Protein AF-A0A7S2PUY6-F1 (afdb_monomer_lite)

Secondary structure (DSSP, 8-state):
---S--S---------HHHHHHHHHHHHHHTT--S-EESSSGGG-EEEEEES---HHHHHHHTS--TTEEEEEEEEETTTTEEEEEEEESS--HHHHHT---TT--

Radius of gyration: 13.5 Å; chains: 1; bounding box: 31×29×36 Å

Structure (mmCIF, N/CA/C/O backbone):
data_AF-A0A7S2PUY6-F1
#
_entry.id   AF-A0A7S2PUY6-F1
#
loop_
_atom_site.group_PDB
_atom_site.id
_atom_site.type_symbol
_atom_site.label_atom_id
_atom_site.label_alt_id
_atom_site.label_comp_id
_atom_site.label_asym_id
_atom_site.label_entity_id
_atom_site.label_seq_id
_atom_site.pdbx_PDB_ins_code
_atom_site.Cartn_x
_atom_site.Cartn_y
_atom_site.Cartn_z
_atom_site.occupancy
_atom_site.B_iso_or_equiv
_atom_site.auth_seq_id
_atom_site.auth_comp_id
_atom_site.auth_asym_id
_atom_site.auth_atom_id
_atom_site.pdbx_PDB_model_num
ATOM 1 N N . GLY A 1 1 ? 15.223 5.782 -12.759 1.00 43.44 1 GLY A N 1
ATOM 2 C CA . GLY A 1 1 ? 13.763 5.613 -12.650 1.00 43.44 1 GLY A CA 1
ATOM 3 C C . GLY A 1 1 ? 13.251 5.083 -13.967 1.00 43.44 1 GLY A C 1
ATOM 4 O O . GLY A 1 1 ? 13.512 5.717 -14.975 1.00 43.44 1 GLY A O 1
ATOM 5 N N . HIS A 1 2 ? 12.608 3.916 -13.971 1.00 44.88 2 HIS A N 1
ATOM 6 C CA . HIS A 1 2 ? 12.114 3.244 -15.180 1.00 44.88 2 HIS A CA 1
ATOM 7 C C . HIS A 1 2 ? 10.583 3.363 -15.250 1.00 44.88 2 HIS A C 1
ATOM 9 O O . HIS A 1 2 ? 9.869 2.393 -15.025 1.00 44.88 2 HIS A O 1
ATOM 15 N N . ARG A 1 3 ? 10.061 4.571 -15.499 1.00 53.09 3 ARG A N 1
ATOM 16 C CA . ARG A 1 3 ? 8.661 4.746 -15.923 1.00 53.09 3 ARG A CA 1
ATOM 17 C C . ARG A 1 3 ? 8.655 4.983 -17.431 1.00 53.09 3 ARG A C 1
ATOM 19 O O . ARG A 1 3 ? 9.280 5.930 -17.892 1.00 53.09 3 ARG A O 1
ATOM 26 N N . THR A 1 4 ? 7.972 4.119 -18.177 1.00 59.75 4 THR A N 1
ATOM 27 C CA . THR A 1 4 ? 7.780 4.219 -19.637 1.00 59.75 4 THR A CA 1
ATOM 28 C C . THR A 1 4 ? 6.479 4.929 -20.020 1.00 59.75 4 THR A C 1
ATOM 30 O O . THR A 1 4 ? 6.325 5.343 -21.163 1.00 59.75 4 THR A O 1
ATOM 33 N N . VAL A 1 5 ? 5.562 5.112 -19.064 1.00 62.00 5 VAL A N 1
ATOM 34 C CA . VAL A 1 5 ? 4.274 5.797 -19.236 1.00 62.00 5 VAL A CA 1
ATOM 35 C C . VAL A 1 5 ? 4.197 6.946 -18.230 1.00 62.00 5 VAL A C 1
ATOM 37 O O . VAL A 1 5 ? 4.304 6.726 -17.023 1.00 62.00 5 VAL A O 1
ATOM 40 N N . ASN A 1 6 ? 4.026 8.172 -18.734 1.00 67.56 6 ASN A N 1
ATOM 41 C CA . ASN A 1 6 ? 3.898 9.398 -17.931 1.00 67.56 6 ASN A CA 1
ATOM 42 C C . ASN A 1 6 ? 2.435 9.754 -17.612 1.00 67.56 6 ASN A C 1
ATOM 44 O O . ASN A 1 6 ? 2.146 10.851 -17.143 1.00 67.56 6 ASN A O 1
ATOM 48 N N . GLU A 1 7 ? 1.522 8.818 -17.851 1.00 76.00 7 GLU A N 1
ATOM 49 C CA . GLU A 1 7 ? 0.120 8.906 -17.462 1.00 76.00 7 GLU A CA 1
ATOM 50 C C . GLU A 1 7 ? -0.118 8.170 -16.144 1.00 76.00 7 GLU A C 1
ATOM 52 O O . GLU A 1 7 ? 0.492 7.132 -15.858 1.00 76.00 7 GLU A O 1
ATOM 57 N N . PHE A 1 8 ? -1.026 8.717 -15.338 1.00 76.12 8 PHE A N 1
ATOM 58 C CA . PHE A 1 8 ? -1.485 8.064 -14.123 1.00 76.12 8 PHE A CA 1
ATOM 59 C C . PHE A 1 8 ? -2.202 6.756 -14.478 1.00 76.12 8 PHE A C 1
ATOM 61 O O . PHE A 1 8 ? -3.206 6.768 -15.185 1.00 76.12 8 PHE A O 1
ATOM 68 N N . HIS A 1 9 ? -1.708 5.637 -13.955 1.00 80.38 9 HIS A N 1
ATOM 69 C CA . HIS A 1 9 ? -2.343 4.333 -14.100 1.00 80.38 9 HIS A CA 1
ATOM 70 C C . HIS A 1 9 ? -2.320 3.569 -12.776 1.00 80.38 9 HIS A C 1
ATOM 72 O O . HIS A 1 9 ? -1.433 3.756 -11.940 1.00 80.38 9 HIS A O 1
ATOM 78 N N . ILE A 1 10 ? -3.318 2.706 -12.599 1.00 85.06 10 ILE A N 1
ATOM 79 C CA . ILE A 1 10 ? -3.490 1.851 -11.426 1.00 85.06 10 ILE A CA 1
ATOM 80 C C . ILE A 1 10 ? -3.404 0.403 -11.894 1.00 85.06 10 ILE A C 1
ATOM 82 O O . ILE A 1 10 ? -4.114 0.008 -12.818 1.00 85.06 10 ILE A O 1
ATOM 86 N N . HIS A 1 11 ? -2.578 -0.391 -11.220 1.00 85.44 11 HIS A N 1
ATOM 87 C CA . HIS A 1 11 ? -2.554 -1.839 -11.397 1.00 85.44 11 HIS A CA 1
ATOM 88 C C . HIS A 1 11 ? -3.481 -2.483 -10.372 1.00 85.44 11 HIS A C 1
ATOM 90 O O . HIS A 1 11 ? -3.250 -2.375 -9.168 1.00 85.44 11 HIS A O 1
ATOM 96 N N . PHE A 1 12 ? -4.534 -3.147 -10.849 1.00 87.38 12 PHE A N 1
ATOM 97 C CA . PHE A 1 12 ? -5.392 -3.985 -10.017 1.00 87.38 12 PHE A CA 1
ATOM 98 C C . PHE A 1 12 ? -5.060 -5.448 -10.289 1.00 87.38 12 PHE A C 1
ATOM 100 O O . PHE A 1 12 ? -5.309 -5.957 -11.381 1.00 87.38 12 PHE A O 1
ATOM 107 N N . VAL A 1 13 ? -4.439 -6.103 -9.312 1.00 87.69 13 VAL A N 1
ATOM 108 C CA . VAL A 1 13 ? -3.830 -7.422 -9.491 1.00 87.69 13 VAL A CA 1
ATOM 109 C C . VAL A 1 13 ? -4.221 -8.355 -8.357 1.00 87.69 13 VAL A C 1
ATOM 111 O O . VAL A 1 13 ? -4.433 -7.927 -7.222 1.00 87.69 13 VAL A O 1
ATOM 114 N N . HIS A 1 14 ? -4.262 -9.650 -8.656 1.00 89.88 14 HIS A N 1
ATOM 115 C CA . HIS A 1 14 ? -4.191 -10.663 -7.614 1.00 89.88 14 HIS A CA 1
ATOM 116 C C . HIS A 1 14 ? -2.746 -10.769 -7.134 1.00 89.88 14 HIS A C 1
ATOM 118 O O . HIS A 1 14 ? -1.819 -10.788 -7.945 1.00 89.88 14 HIS A O 1
ATOM 124 N N .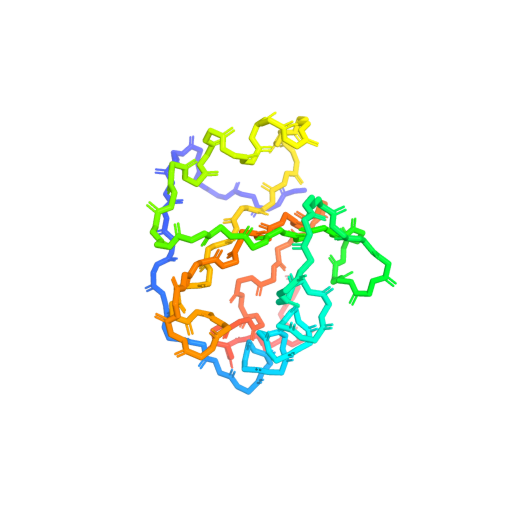 PHE A 1 15 ? -2.553 -10.816 -5.819 1.00 88.19 15 PHE A N 1
ATOM 125 C CA . PHE A 1 15 ? -1.226 -11.001 -5.257 1.00 88.19 15 PHE A CA 1
ATOM 126 C C . PHE A 1 15 ? -0.851 -12.484 -5.179 1.00 88.19 15 PHE A C 1
ATOM 128 O O . PHE A 1 15 ? -1.691 -13.342 -4.903 1.00 88.19 15 PHE A O 1
ATOM 135 N N . ALA A 1 16 ? 0.431 -12.769 -5.381 1.00 92.44 16 ALA A N 1
ATOM 136 C CA . ALA A 1 16 ? 1.034 -14.079 -5.173 1.00 92.44 16 ALA A CA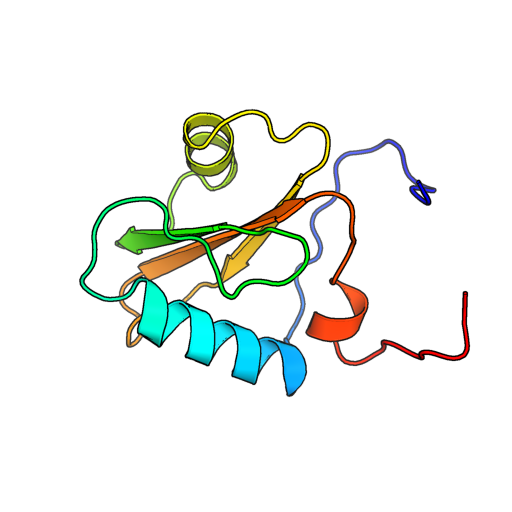 1
ATOM 137 C C . ALA A 1 16 ? 1.543 -14.238 -3.725 1.00 92.44 16 ALA A C 1
ATOM 139 O O . ALA A 1 16 ? 1.230 -13.436 -2.840 1.00 92.44 16 ALA A O 1
ATOM 140 N N . SER A 1 17 ? 2.353 -15.271 -3.474 1.00 92.19 17 SER A N 1
ATOM 141 C CA . SER A 1 17 ? 2.909 -15.592 -2.149 1.00 92.19 17 SER A CA 1
ATOM 142 C C . SER A 1 17 ? 3.602 -14.402 -1.481 1.00 92.19 17 SER A C 1
ATOM 144 O O . SER A 1 17 ? 3.316 -14.102 -0.325 1.00 92.19 17 SER A O 1
ATOM 146 N N . TYR A 1 18 ? 4.435 -13.667 -2.224 1.00 92.75 18 TYR A N 1
ATOM 147 C CA . TYR A 1 18 ? 5.106 -12.470 -1.713 1.00 92.75 18 TYR A CA 1
ATOM 148 C C . TYR A 1 18 ? 4.110 -11.427 -1.192 1.00 92.75 18 TYR A C 1
ATOM 150 O O . TYR A 1 18 ? 4.265 -10.924 -0.080 1.00 92.75 18 TYR A O 1
ATOM 158 N N . GLY A 1 19 ? 3.065 -11.113 -1.965 1.00 93.31 19 GLY A N 1
ATOM 159 C CA . GLY A 1 19 ? 2.062 -10.143 -1.534 1.00 93.31 19 GLY A CA 1
ATOM 160 C C . GLY A 1 19 ? 1.194 -10.660 -0.382 1.00 93.31 19 GLY A C 1
ATOM 161 O O . GLY A 1 19 ? 0.835 -9.878 0.494 1.00 93.31 19 GLY A O 1
ATOM 162 N N . ALA A 1 20 ? 0.930 -11.968 -0.306 1.00 94.00 20 ALA A N 1
ATOM 163 C CA . ALA A 1 20 ? 0.240 -12.571 0.837 1.00 94.00 20 ALA A CA 1
ATOM 164 C C . ALA A 1 20 ? 1.056 -12.435 2.136 1.00 94.00 20 ALA A C 1
ATOM 166 O O . ALA A 1 20 ? 0.517 -12.064 3.183 1.00 94.00 20 ALA A O 1
ATOM 167 N N . ASP A 1 21 ? 2.363 -12.688 2.067 1.00 94.44 21 ASP A N 1
ATOM 168 C CA . ASP A 1 21 ? 3.277 -12.541 3.200 1.00 94.44 21 ASP A CA 1
ATOM 169 C C . ASP A 1 21 ? 3.433 -11.077 3.614 1.00 94.44 21 ASP A C 1
ATOM 171 O O . ASP A 1 21 ? 3.399 -10.761 4.808 1.00 94.44 21 ASP A O 1
ATOM 175 N N . LEU A 1 22 ? 3.538 -10.174 2.635 1.00 94.69 22 LEU A N 1
ATOM 176 C CA . LEU A 1 22 ? 3.593 -8.735 2.868 1.00 94.69 22 LEU A CA 1
ATOM 177 C C . LEU A 1 22 ? 2.303 -8.228 3.528 1.00 94.69 22 LEU A C 1
ATOM 179 O O . LEU A 1 22 ? 2.382 -7.535 4.546 1.00 94.69 22 LEU A O 1
ATOM 183 N N . LYS A 1 23 ? 1.126 -8.639 3.034 1.00 95.31 23 LYS A N 1
ATOM 184 C CA . LYS A 1 23 ? -0.174 -8.317 3.648 1.00 95.31 23 LYS A CA 1
ATOM 185 C C . LYS A 1 23 ? -0.234 -8.799 5.093 1.00 95.31 23 LYS A C 1
ATOM 187 O O . LYS A 1 23 ? -0.525 -7.999 5.977 1.00 95.31 23 LYS A O 1
ATOM 192 N N . ARG A 1 24 ? 0.112 -10.063 5.358 1.00 95.50 24 ARG A N 1
ATOM 193 C CA . ARG A 1 24 ? 0.117 -10.631 6.719 1.00 95.50 24 ARG A CA 1
ATOM 194 C C . ARG A 1 24 ? 1.052 -9.862 7.656 1.00 95.50 24 ARG A C 1
ATOM 196 O O . ARG A 1 24 ? 0.708 -9.593 8.807 1.00 95.50 24 ARG A O 1
ATOM 203 N N . LYS A 1 25 ? 2.231 -9.475 7.162 1.00 94.94 25 LYS A N 1
ATOM 204 C CA . LYS A 1 25 ? 3.193 -8.660 7.912 1.00 94.94 25 LYS A CA 1
ATOM 205 C C . LYS A 1 25 ? 2.628 -7.281 8.250 1.00 94.94 25 LYS A C 1
ATOM 207 O O . LYS A 1 25 ? 2.744 -6.843 9.394 1.00 94.94 25 LYS A O 1
ATOM 212 N N . MET A 1 26 ? 2.008 -6.611 7.280 1.00 96.12 26 MET A N 1
ATOM 213 C CA . MET A 1 26 ? 1.348 -5.328 7.514 1.00 96.12 26 MET A CA 1
ATOM 214 C C . MET A 1 26 ? 0.196 -5.458 8.501 1.00 96.12 26 MET A C 1
ATOM 216 O O . MET A 1 26 ? 0.090 -4.629 9.397 1.00 96.12 26 MET A O 1
ATOM 220 N N . GLU A 1 27 ? -0.613 -6.509 8.410 1.00 96.75 27 GLU A N 1
ATOM 221 C CA . GLU A 1 27 ? -1.703 -6.745 9.357 1.00 96.75 27 GLU A CA 1
ATOM 222 C C . GLU A 1 27 ? -1.188 -6.855 10.799 1.00 96.75 27 GLU A C 1
ATOM 224 O O . GLU A 1 27 ? -1.683 -6.152 11.679 1.00 96.75 27 GLU A O 1
ATOM 229 N N . GLY A 1 28 ? -0.120 -7.621 11.046 1.00 95.44 28 GLY A N 1
ATOM 230 C CA . GLY A 1 28 ? 0.519 -7.662 12.370 1.00 95.44 28 GLY A CA 1
ATOM 231 C C . GLY A 1 28 ? 1.110 -6.315 12.817 1.00 95.44 28 GLY A C 1
ATOM 232 O O . GLY A 1 28 ? 1.230 -6.033 14.014 1.00 95.44 28 GLY A O 1
ATOM 233 N N . MET A 1 29 ? 1.465 -5.454 11.862 1.00 95.31 29 MET A N 1
ATOM 234 C CA . MET A 1 29 ? 2.014 -4.136 12.147 1.00 95.31 29 MET A CA 1
ATOM 235 C C . MET A 1 29 ? 0.932 -3.114 12.502 1.00 95.31 29 MET A C 1
ATOM 237 O O . MET A 1 29 ? 1.122 -2.405 13.489 1.00 95.31 29 MET A O 1
ATOM 241 N N . VAL A 1 30 ? -0.172 -3.043 11.749 1.00 96.62 30 VAL A N 1
ATOM 242 C CA . VAL A 1 30 ? -1.129 -1.921 11.814 1.00 96.62 30 VAL A CA 1
ATOM 243 C C . VAL A 1 30 ? -2.528 -2.285 12.311 1.00 96.62 30 VAL A C 1
ATOM 245 O O . VAL A 1 30 ? -3.261 -1.386 12.720 1.00 96.62 30 VAL A O 1
ATOM 248 N N . CYS A 1 31 ? -2.936 -3.559 12.306 1.00 95.50 31 CYS A N 1
ATOM 249 C CA . CYS A 1 31 ? -4.280 -3.911 12.769 1.00 95.50 31 CYS A CA 1
ATOM 250 C C . CYS A 1 31 ? -4.441 -3.586 14.259 1.00 95.50 31 CYS A C 1
ATOM 252 O O . CYS A 1 31 ? -3.600 -3.943 15.084 1.00 95.50 31 CYS A O 1
ATOM 254 N N . GLY A 1 32 ? -5.529 -2.889 14.597 1.00 93.94 32 GLY A N 1
ATOM 255 C CA . GLY A 1 32 ? -5.803 -2.432 15.963 1.00 93.94 32 GLY A CA 1
ATOM 256 C C . GLY A 1 32 ? -4.908 -1.283 16.444 1.00 93.94 32 GLY A C 1
ATOM 257 O O . GLY A 1 32 ? -4.978 -0.921 17.616 1.00 93.94 32 GLY A O 1
ATOM 258 N N . LYS A 1 33 ? -4.080 -0.696 15.570 1.00 95.06 33 LYS A N 1
ATOM 259 C CA . LYS A 1 33 ? -3.206 0.438 15.895 1.00 95.06 33 LYS A CA 1
ATOM 260 C C . LYS A 1 33 ? -3.571 1.646 15.041 1.00 95.06 33 LYS A C 1
ATOM 262 O O . LYS A 1 33 ? -3.977 1.512 13.890 1.00 95.06 33 LYS A O 1
ATOM 267 N N . SER A 1 34 ? -3.417 2.837 15.608 1.00 92.94 34 SER A N 1
ATOM 268 C CA . SER A 1 34 ? -3.639 4.095 14.898 1.00 92.94 34 SER A CA 1
ATOM 269 C C . SER A 1 34 ? -2.350 4.609 14.255 1.00 92.94 34 SER A C 1
ATOM 271 O O . SER A 1 34 ? -1.245 4.320 14.716 1.00 92.94 34 SER A O 1
ATOM 273 N N . GLY A 1 35 ? -2.504 5.400 13.195 1.00 95.56 35 GLY A N 1
ATOM 274 C CA . GLY A 1 35 ? -1.403 6.113 12.550 1.00 95.56 35 GLY A CA 1
ATOM 275 C C . GLY A 1 35 ? -0.577 5.279 11.569 1.00 95.56 35 GLY A C 1
ATOM 276 O O . GLY A 1 35 ? -0.883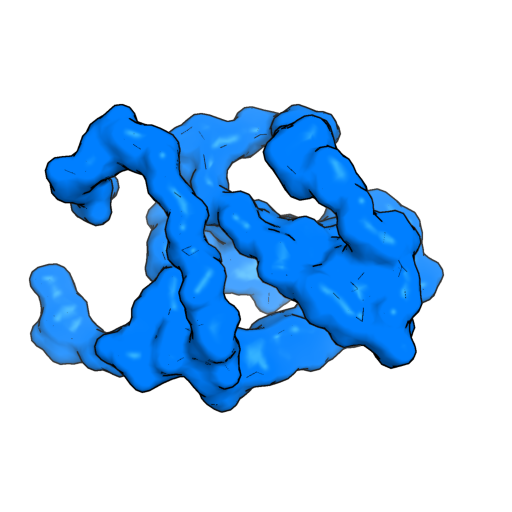 4.127 11.266 1.00 95.56 35 GLY A O 1
ATOM 277 N N . TRP A 1 36 ? 0.470 5.918 11.047 1.00 96.62 36 TRP A N 1
ATOM 278 C CA . TRP A 1 36 ? 1.413 5.336 10.096 1.00 96.62 36 TRP A CA 1
ATOM 279 C C . TRP A 1 36 ? 2.555 4.630 10.825 1.00 96.62 36 TRP A C 1
ATOM 281 O O . TRP A 1 36 ? 3.247 5.238 11.639 1.00 96.62 36 TRP A O 1
ATOM 291 N N . HIS A 1 37 ? 2.791 3.365 10.485 1.00 96.06 37 HIS A N 1
ATOM 292 C CA . HIS A 1 37 ? 3.836 2.529 11.077 1.00 96.06 37 HIS A CA 1
ATOM 293 C C . HIS A 1 37 ? 4.917 2.212 10.047 1.00 96.06 37 HIS A C 1
ATOM 295 O O . HIS A 1 37 ? 4.618 1.966 8.880 1.00 96.06 37 HIS A O 1
ATOM 301 N N . SER A 1 38 ? 6.175 2.226 10.490 1.00 91.62 38 SER A N 1
ATOM 302 C CA . SER A 1 38 ? 7.378 2.038 9.662 1.00 91.62 38 SER A CA 1
ATOM 303 C C . SER A 1 38 ? 8.278 0.944 10.257 1.00 91.62 38 SER A C 1
ATOM 305 O O . SER A 1 38 ? 8.040 0.484 11.370 1.00 91.62 38 SER A O 1
ATOM 307 N N . GLY A 1 39 ? 9.351 0.565 9.555 1.00 77.06 39 GLY A N 1
ATOM 308 C CA . GLY A 1 39 ? 10.462 -0.208 10.142 1.00 77.06 39 GLY A CA 1
ATOM 309 C C . GLY A 1 39 ? 10.580 -1.665 9.697 1.00 77.06 39 GLY A C 1
ATOM 310 O O . GLY A 1 39 ? 11.549 -2.330 10.046 1.00 77.06 39 GLY A O 1
ATOM 311 N N . ALA A 1 40 ? 9.645 -2.168 8.890 1.00 79.81 40 ALA A N 1
ATOM 312 C CA . ALA A 1 40 ? 9.732 -3.532 8.368 1.00 79.81 40 ALA A CA 1
ATOM 313 C C . ALA A 1 40 ? 9.154 -3.695 6.953 1.00 79.81 40 ALA A C 1
ATOM 315 O O . ALA A 1 40 ? 8.968 -4.818 6.488 1.00 79.81 40 ALA A O 1
ATOM 316 N N . LEU A 1 41 ? 8.856 -2.598 6.266 1.00 89.75 41 LEU A N 1
ATOM 317 C CA . LEU A 1 41 ? 8.309 -2.638 4.917 1.00 89.75 41 LEU A CA 1
ATOM 318 C C . LEU A 1 41 ? 9.409 -2.468 3.872 1.00 89.75 41 LEU A C 1
ATOM 320 O O . LEU A 1 41 ? 10.429 -1.828 4.156 1.00 89.75 41 LEU A O 1
ATOM 324 N N . PRO A 1 42 ? 9.230 -3.052 2.676 1.00 86.75 42 PRO A N 1
ATOM 325 C CA . PRO A 1 42 ? 10.152 -2.841 1.576 1.00 86.75 42 PRO A CA 1
ATOM 326 C C . PRO A 1 42 ? 10.342 -1.342 1.312 1.00 86.75 42 PRO A C 1
ATOM 328 O O . PRO A 1 42 ? 9.426 -0.533 1.452 1.00 86.75 42 PRO A O 1
ATOM 331 N N . CYS A 1 43 ? 11.565 -0.982 0.927 1.00 89.12 43 CYS A N 1
A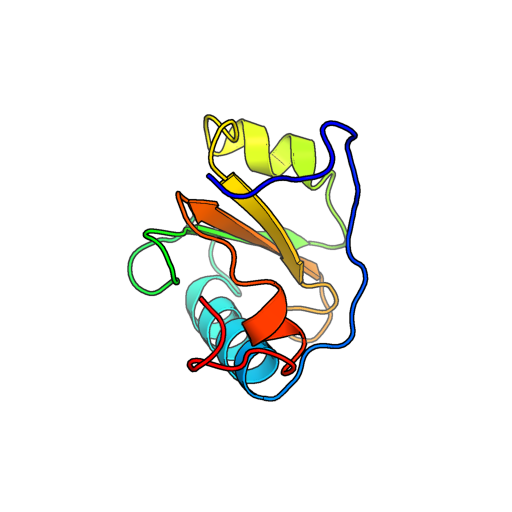TOM 332 C CA . CYS A 1 43 ? 11.877 0.338 0.381 1.00 89.12 43 CYS A CA 1
ATOM 333 C C . CYS A 1 43 ? 11.587 1.504 1.341 1.00 89.12 43 CYS A C 1
ATOM 335 O O . CYS A 1 43 ? 11.012 2.523 0.961 1.00 89.12 43 CYS A O 1
ATOM 337 N N . GLY A 1 44 ? 11.952 1.321 2.617 1.00 87.56 44 GLY A N 1
ATOM 338 C CA . GLY A 1 44 ? 11.745 2.329 3.663 1.00 87.56 44 GLY A CA 1
ATOM 339 C C . GLY A 1 44 ? 10.270 2.675 3.878 1.00 87.56 44 GLY A C 1
ATOM 340 O O . GLY A 1 44 ? 9.955 3.784 4.310 1.00 87.56 44 GLY A O 1
ATOM 341 N N . GLY A 1 45 ? 9.376 1.754 3.511 1.00 91.06 45 GLY A N 1
ATOM 342 C CA . GLY A 1 45 ? 7.953 2.007 3.444 1.00 91.06 45 GLY A CA 1
ATOM 343 C C . GLY A 1 45 ? 7.275 2.185 4.798 1.00 91.06 45 GLY A C 1
ATOM 344 O O . GLY A 1 45 ? 7.818 1.867 5.863 1.00 91.06 45 GLY A O 1
ATOM 345 N N . ARG A 1 46 ? 6.040 2.676 4.731 1.00 95.56 46 ARG A N 1
ATOM 346 C CA . ARG A 1 46 ? 5.131 2.823 5.872 1.00 95.56 46 ARG A CA 1
ATOM 347 C C . ARG A 1 46 ? 3.729 2.378 5.486 1.00 95.56 46 ARG A C 1
ATOM 349 O O . ARG A 1 46 ? 3.350 2.493 4.324 1.00 95.56 46 ARG A O 1
ATOM 356 N N . ALA A 1 47 ? 2.956 1.920 6.460 1.00 97.31 47 ALA A N 1
ATOM 357 C CA . ALA A 1 47 ? 1.566 1.547 6.243 1.00 97.31 47 ALA A CA 1
ATOM 358 C C . ALA A 1 47 ? 0.662 2.042 7.369 1.00 97.31 47 ALA A C 1
ATOM 360 O O . ALA A 1 47 ? 1.108 2.224 8.503 1.00 97.31 47 ALA A O 1
ATOM 361 N N . ALA A 1 48 ? -0.612 2.233 7.050 1.00 97.88 48 ALA A N 1
ATOM 362 C CA . ALA A 1 48 ? -1.661 2.564 8.005 1.00 97.88 48 ALA A CA 1
ATOM 363 C C . ALA A 1 48 ? -2.936 1.782 7.678 1.00 97.88 48 ALA A C 1
ATOM 365 O O . ALA A 1 48 ? -3.238 1.529 6.509 1.00 97.88 48 ALA A O 1
ATOM 366 N N . TYR A 1 49 ? -3.679 1.403 8.717 1.00 98.00 49 TYR A N 1
ATOM 367 C CA . TYR A 1 49 ? -4.999 0.797 8.583 1.00 98.00 49 TYR A CA 1
ATOM 368 C C . TYR A 1 49 ? -6.090 1.867 8.615 1.00 98.00 49 TYR A C 1
ATOM 370 O O . TYR A 1 49 ? -6.063 2.772 9.451 1.00 98.00 49 TYR A O 1
ATOM 378 N N . PHE A 1 50 ? -7.083 1.712 7.743 1.00 97.62 50 PHE A N 1
ATOM 379 C CA . PHE A 1 50 ? -8.274 2.546 7.696 1.00 97.62 50 PHE A CA 1
ATOM 380 C C . PHE A 1 50 ? -9.526 1.660 7.676 1.00 97.62 50 PHE A C 1
ATOM 382 O O . PHE A 1 50 ? -9.589 0.729 6.867 1.00 97.62 50 PHE A O 1
ATOM 389 N N . PRO A 1 51 ? -10.538 1.940 8.518 1.00 95.94 51 PRO A N 1
ATOM 390 C CA . PRO A 1 51 ? -11.832 1.268 8.431 1.00 95.94 51 PRO A CA 1
ATOM 391 C C . PRO A 1 51 ? -12.480 1.464 7.053 1.00 95.94 51 PRO A C 1
ATOM 393 O O . PRO A 1 51 ? -12.484 2.574 6.517 1.00 95.94 51 PRO A O 1
ATOM 396 N N . GLY A 1 52 ? -13.047 0.395 6.486 1.00 95.75 52 GLY A N 1
ATOM 397 C CA . GLY A 1 52 ? -13.640 0.427 5.146 1.00 95.75 52 GLY A CA 1
ATOM 398 C C . GLY A 1 52 ? -12.620 0.682 4.026 1.00 95.75 52 GLY A C 1
ATOM 399 O O . GLY A 1 52 ? -11.493 0.186 4.068 1.00 95.75 52 GLY A O 1
ATOM 400 N N . PHE A 1 53 ? -13.025 1.434 2.999 1.00 95.88 53 PHE A N 1
ATOM 401 C CA . PHE A 1 53 ? -12.162 1.825 1.880 1.00 95.88 53 PHE A CA 1
ATOM 402 C C . PHE A 1 53 ? -11.992 3.354 1.861 1.00 95.88 53 PHE A C 1
ATOM 404 O O . PHE A 1 53 ? -12.944 4.065 1.532 1.00 95.88 53 PHE A O 1
ATOM 411 N N . PRO A 1 54 ? -10.822 3.893 2.251 1.00 96.75 54 PRO A N 1
ATOM 412 C CA . PRO A 1 54 ? -10.621 5.334 2.353 1.00 96.75 54 PRO A CA 1
ATOM 413 C C . PRO A 1 54 ? -10.340 5.969 0.983 1.00 96.75 54 PRO A C 1
ATOM 415 O O . PRO A 1 54 ? -10.017 5.289 0.010 1.00 96.75 54 PRO A O 1
ATOM 418 N N . GLY A 1 55 ? -10.338 7.304 0.930 1.00 96.94 55 GLY A N 1
ATOM 419 C CA . GLY A 1 55 ? -9.693 8.041 -0.160 1.00 96.94 55 GLY A CA 1
ATOM 420 C C . GLY A 1 55 ? -8.181 7.794 -0.153 1.00 96.94 55 GLY A C 1
ATOM 421 O O . GLY A 1 55 ? -7.440 8.537 0.487 1.00 96.94 55 GLY A O 1
ATOM 422 N N . VAL A 1 56 ? -7.732 6.735 -0.835 1.00 96.12 56 VAL A N 1
ATOM 423 C CA . VAL A 1 56 ? -6.358 6.198 -0.774 1.00 96.12 56 VAL A CA 1
ATOM 424 C C . VAL A 1 56 ? -5.300 7.283 -0.987 1.00 96.12 56 VAL A C 1
ATOM 426 O O . VAL A 1 56 ? -4.400 7.432 -0.163 1.00 96.12 56 VAL A O 1
ATOM 429 N N . PHE A 1 57 ? -5.430 8.089 -2.044 1.00 94.25 57 PHE A N 1
ATOM 430 C CA . PHE A 1 57 ? -4.470 9.158 -2.338 1.00 94.25 57 PHE A CA 1
ATOM 431 C C . PHE A 1 57 ? -4.522 10.300 -1.326 1.00 94.25 57 PHE A C 1
ATOM 433 O O . PHE A 1 57 ? -3.477 10.835 -0.969 1.00 94.25 57 PHE A O 1
ATOM 440 N N . SER A 1 58 ? -5.705 10.648 -0.815 1.00 96.62 58 SER A N 1
ATOM 441 C CA . SER A 1 58 ? -5.837 11.652 0.245 1.00 96.62 58 SER A CA 1
ATOM 442 C C . SER A 1 58 ? -5.103 11.210 1.511 1.00 96.62 58 SER A C 1
ATOM 444 O O . SER A 1 58 ? -4.358 11.997 2.087 1.00 96.62 58 SER A O 1
ATOM 446 N N . GLN A 1 59 ? -5.244 9.939 1.902 1.00 97.00 59 GLN A N 1
ATOM 447 C CA . GLN A 1 59 ? -4.519 9.383 3.047 1.00 97.00 59 GLN A CA 1
ATOM 448 C C . GLN A 1 59 ? -3.011 9.314 2.789 1.00 97.00 59 GLN A C 1
ATOM 450 O O . GLN A 1 59 ? -2.220 9.695 3.649 1.00 97.00 59 GLN A O 1
ATOM 455 N N . ALA A 1 60 ? -2.603 8.885 1.592 1.00 95.25 60 ALA A N 1
ATOM 456 C CA . ALA A 1 60 ? -1.200 8.838 1.192 1.00 95.25 60 ALA A CA 1
ATOM 457 C C . ALA A 1 60 ? -0.535 10.226 1.244 1.00 95.25 60 ALA A C 1
ATOM 459 O O . ALA A 1 60 ? 0.547 10.362 1.807 1.00 95.25 60 ALA A O 1
ATOM 460 N N . MET A 1 61 ? -1.200 11.264 0.725 1.00 95.56 61 MET A N 1
ATOM 461 C CA . MET A 1 61 ? -0.705 12.646 0.771 1.00 95.56 61 MET A CA 1
ATOM 462 C C . MET A 1 61 ? -0.702 13.225 2.191 1.00 95.56 61 MET A C 1
ATOM 464 O O . MET A 1 61 ? 0.188 14.002 2.530 1.00 95.56 61 MET A O 1
ATOM 468 N N . ALA A 1 62 ? -1.642 12.816 3.049 1.00 94.62 62 ALA A N 1
ATOM 469 C CA . ALA A 1 62 ? -1.624 13.181 4.467 1.00 94.62 62 ALA A CA 1
ATOM 470 C C . ALA A 1 62 ? -0.428 12.565 5.220 1.00 94.62 62 ALA A C 1
ATOM 472 O O . ALA A 1 62 ? 0.003 13.100 6.239 1.00 94.62 62 ALA A O 1
ATOM 473 N N . ALA A 1 63 ? 0.140 11.465 4.713 1.00 92.00 63 ALA A N 1
ATOM 474 C CA . ALA A 1 63 ? 1.340 10.831 5.263 1.00 92.00 63 ALA A CA 1
ATOM 475 C C . ALA A 1 63 ? 2.652 11.540 4.879 1.00 92.00 63 ALA A C 1
ATOM 477 O O . ALA A 1 63 ? 3.708 11.196 5.424 1.00 92.00 63 ALA A O 1
ATOM 478 N N . GLY A 1 64 ? 2.597 12.475 3.924 1.00 90.25 64 GLY A N 1
ATOM 479 C CA . GLY A 1 64 ? 3.738 13.200 3.374 1.00 90.25 64 GLY A CA 1
ATOM 480 C C . GLY A 1 64 ? 3.771 13.197 1.843 1.00 90.25 64 GLY A C 1
ATOM 481 O O . GLY A 1 64 ? 2.830 12.784 1.168 1.00 90.25 64 GLY A O 1
ATOM 482 N N . SER A 1 65 ? 4.889 13.665 1.281 1.00 89.94 65 SER A N 1
ATOM 483 C CA . SER A 1 65 ? 5.085 13.681 -0.173 1.00 89.94 65 SER A CA 1
ATOM 484 C C . SER A 1 65 ? 5.055 12.267 -0.760 1.00 89.94 65 SER A C 1
ATOM 486 O O . SER A 1 65 ? 5.720 11.360 -0.256 1.00 89.94 65 SER A O 1
ATOM 488 N N . ILE A 1 66 ? 4.330 12.108 -1.869 1.00 91.00 66 ILE A N 1
ATOM 489 C CA . ILE A 1 66 ? 4.227 10.856 -2.634 1.00 91.00 66 ILE A CA 1
ATOM 490 C C . ILE A 1 66 ? 4.946 10.921 -3.989 1.00 91.00 66 ILE A C 1
ATOM 492 O O . ILE A 1 66 ? 4.810 10.011 -4.799 1.00 91.00 66 ILE A O 1
ATOM 496 N N . ALA A 1 67 ? 5.741 11.968 -4.244 1.00 87.12 67 ALA A N 1
ATOM 497 C CA . ALA A 1 67 ? 6.411 12.184 -5.535 1.00 87.12 67 ALA A CA 1
ATOM 498 C C . ALA A 1 67 ? 7.317 11.013 -5.974 1.00 87.12 67 ALA A C 1
ATOM 500 O O . ALA A 1 67 ? 7.522 10.787 -7.165 1.00 87.12 67 ALA A O 1
ATOM 501 N N . HIS A 1 68 ? 7.834 10.250 -5.009 1.00 86.00 68 HIS A N 1
ATOM 502 C CA . HIS A 1 68 ? 8.680 9.075 -5.233 1.00 86.00 68 HIS A CA 1
ATOM 503 C C . HIS A 1 68 ? 8.132 7.817 -4.548 1.00 86.00 68 HIS A C 1
ATOM 505 O O . HIS A 1 68 ? 8.894 6.888 -4.265 1.00 86.00 68 HIS A O 1
ATOM 511 N N . ALA A 1 69 ? 6.831 7.806 -4.247 1.00 89.38 69 ALA A N 1
ATOM 512 C CA . ALA A 1 69 ? 6.167 6.691 -3.592 1.00 89.38 69 ALA A CA 1
ATOM 513 C C . ALA A 1 69 ? 5.369 5.852 -4.597 1.00 89.38 69 ALA A C 1
ATOM 515 O O . ALA A 1 69 ? 4.648 6.380 -5.445 1.00 89.38 69 ALA A O 1
ATOM 516 N N . SER A 1 70 ? 5.447 4.537 -4.440 1.00 90.12 70 SER A N 1
ATOM 517 C CA . SER A 1 70 ? 4.403 3.617 -4.877 1.00 90.12 70 SER A CA 1
ATOM 518 C C . SER A 1 70 ? 3.310 3.608 -3.807 1.00 90.12 70 SER A C 1
ATOM 520 O O . SER A 1 70 ? 3.612 3.397 -2.632 1.00 90.12 70 SER A O 1
ATOM 522 N N . VAL A 1 71 ? 2.061 3.860 -4.206 1.00 93.75 71 VAL A N 1
ATOM 523 C CA . VAL A 1 71 ? 0.887 3.828 -3.319 1.00 93.75 71 VAL A CA 1
ATOM 524 C C . VAL A 1 71 ? 0.129 2.535 -3.578 1.00 93.75 71 VAL A C 1
ATOM 526 O O . VAL A 1 71 ? -0.308 2.297 -4.703 1.00 93.75 71 VAL A O 1
ATOM 529 N N . ILE A 1 72 ? -0.021 1.706 -2.550 1.00 95.31 72 ILE A N 1
ATOM 530 C CA . ILE A 1 72 ? -0.637 0.382 -2.659 1.00 95.31 72 ILE A CA 1
ATOM 531 C C . ILE A 1 72 ? -1.780 0.304 -1.650 1.00 95.31 72 ILE A C 1
ATOM 533 O O . ILE A 1 72 ? -1.621 0.669 -0.486 1.00 95.31 72 ILE A O 1
ATOM 537 N N . ALA A 1 73 ? -2.945 -0.158 -2.094 1.00 96.62 73 ALA A N 1
ATOM 538 C CA . ALA A 1 73 ? -4.084 -0.419 -1.225 1.00 96.62 73 ALA A CA 1
ATOM 539 C C . ALA A 1 73 ? -4.288 -1.929 -1.096 1.00 96.62 73 ALA A C 1
ATOM 541 O O . ALA A 1 73 ? -4.305 -2.643 -2.097 1.00 96.62 73 ALA A O 1
ATOM 542 N N . TRP A 1 74 ? -4.491 -2.393 0.134 1.00 96.44 74 TRP A N 1
ATOM 543 C CA . TRP A 1 74 ? -4.753 -3.786 0.478 1.00 96.44 74 TRP A CA 1
ATOM 544 C C . TRP A 1 74 ? -6.159 -3.898 1.079 1.00 96.44 74 TRP A C 1
ATOM 546 O O . TRP A 1 74 ? -6.312 -3.758 2.298 1.00 96.44 74 TRP A O 1
ATOM 556 N N . PRO A 1 75 ? -7.201 -4.094 0.248 1.00 95.81 75 PRO A N 1
ATOM 557 C CA . PRO A 1 75 ? -8.568 -4.271 0.723 1.00 95.81 75 PRO A CA 1
ATOM 558 C C . PRO A 1 75 ? -8.724 -5.550 1.550 1.00 95.81 75 PRO A C 1
ATOM 560 O O . PRO A 1 75 ? -7.888 -6.458 1.491 1.00 95.81 75 PRO A O 1
ATOM 563 N N . ALA A 1 76 ? -9.831 -5.634 2.290 1.00 95.44 76 ALA A N 1
ATOM 564 C CA . ALA A 1 76 ? -10.151 -6.770 3.155 1.00 95.44 76 ALA A CA 1
ATOM 565 C C . ALA A 1 76 ? -8.999 -7.123 4.123 1.00 95.44 76 ALA A C 1
ATOM 567 O O . ALA A 1 76 ? -8.665 -8.289 4.364 1.00 95.44 76 ALA A O 1
ATOM 568 N N . ALA A 1 77 ? -8.353 -6.094 4.663 1.00 95.50 77 ALA A N 1
ATOM 569 C CA . ALA A 1 77 ? -7.343 -6.226 5.696 1.00 95.50 77 ALA A CA 1
ATOM 570 C C . ALA A 1 77 ? -7.977 -6.345 7.087 1.00 95.50 77 ALA A C 1
ATOM 572 O O . ALA A 1 77 ? -9.138 -5.976 7.289 1.00 95.50 77 ALA A O 1
ATOM 573 N N . CYS A 1 78 ? -7.206 -6.856 8.049 1.00 95.44 78 CYS A N 1
ATOM 574 C CA . CYS A 1 78 ? -7.598 -6.937 9.461 1.00 95.44 78 CYS A CA 1
ATOM 575 C C . CYS A 1 78 ? -8.928 -7.684 9.659 1.00 95.44 78 CYS A C 1
ATOM 577 O O . CYS A 1 78 ? -9.896 -7.143 10.196 1.00 95.44 78 CYS A O 1
ATOM 579 N N . GLY A 1 79 ? -8.997 -8.921 9.157 1.00 93.69 79 GLY A N 1
ATOM 580 C CA . GLY A 1 79 ? -10.210 -9.744 9.226 1.00 93.69 79 GLY A CA 1
ATOM 581 C C . GLY A 1 79 ? -11.333 -9.292 8.285 1.00 93.69 79 GLY A C 1
ATOM 582 O O . GLY A 1 79 ? -12.484 -9.649 8.502 1.00 93.69 79 GLY A O 1
ATOM 583 N N . GLY A 1 80 ? -11.017 -8.495 7.258 1.00 93.94 80 GLY A N 1
ATOM 584 C CA . GLY A 1 80 ? -11.992 -8.019 6.270 1.00 93.94 80 GLY A CA 1
ATOM 585 C C . GLY A 1 80 ? -12.668 -6.691 6.621 1.00 93.94 80 GLY A C 1
ATOM 586 O O . GLY A 1 80 ? -13.564 -6.263 5.902 1.00 93.94 80 GLY A O 1
ATOM 587 N N . SER A 1 81 ? -12.248 -6.028 7.700 1.00 92.75 81 SER A N 1
ATOM 588 C CA . SER A 1 81 ? -12.915 -4.833 8.240 1.00 92.75 81 SER A CA 1
ATOM 589 C C . SER A 1 81 ? -12.473 -3.508 7.604 1.00 92.75 81 SER A C 1
ATOM 591 O O . SER A 1 81 ? -13.130 -2.477 7.787 1.00 92.75 81 SER A O 1
ATOM 593 N N . GLY A 1 82 ? -11.394 -3.511 6.819 1.00 96.25 82 GLY A N 1
ATOM 594 C CA . GLY A 1 82 ? -10.935 -2.292 6.168 1.00 96.25 82 GLY A CA 1
ATOM 595 C C . GLY A 1 82 ? -9.814 -2.484 5.164 1.00 96.25 82 GLY A C 1
ATOM 596 O O . GLY A 1 82 ? -9.649 -3.553 4.571 1.00 96.25 82 GLY A O 1
ATOM 597 N N . THR A 1 83 ? -9.054 -1.414 4.967 1.00 98.19 83 THR A N 1
ATOM 598 C CA . THR A 1 83 ? -8.006 -1.316 3.953 1.00 98.19 83 THR A CA 1
ATOM 599 C C . THR A 1 83 ? -6.715 -0.859 4.605 1.00 98.19 83 THR A C 1
ATOM 601 O O . THR A 1 83 ? -6.699 0.117 5.357 1.00 98.19 83 THR A O 1
ATOM 604 N N . ILE A 1 84 ? -5.616 -1.539 4.295 1.00 97.88 84 ILE A N 1
ATOM 605 C CA . ILE A 1 84 ? -4.280 -1.028 4.609 1.00 97.88 84 ILE A CA 1
ATOM 606 C C . ILE A 1 84 ? -3.793 -0.220 3.409 1.00 97.88 84 ILE A C 1
ATOM 608 O O . ILE A 1 84 ? -3.824 -0.714 2.283 1.00 97.88 84 ILE A O 1
ATOM 612 N N . VAL A 1 85 ? -3.346 1.012 3.642 1.00 97.69 85 VAL A N 1
ATOM 613 C CA . VAL A 1 85 ? -2.629 1.807 2.636 1.00 97.69 85 VAL A CA 1
ATOM 614 C C . VAL A 1 85 ? -1.143 1.718 2.943 1.00 97.69 85 VAL A C 1
ATOM 616 O O . VAL A 1 85 ? -0.722 2.015 4.061 1.00 97.69 85 VAL A O 1
ATOM 619 N N . GLU A 1 86 ? -0.361 1.314 1.952 1.00 96.44 86 GLU A N 1
ATOM 620 C CA . GLU A 1 86 ? 1.091 1.182 2.003 1.00 96.44 86 GLU A CA 1
ATOM 621 C C . GLU A 1 86 ? 1.744 2.204 1.070 1.00 96.44 86 GLU A C 1
ATOM 623 O O . GLU A 1 86 ? 1.302 2.421 -0.061 1.00 96.44 86 GLU A O 1
ATOM 628 N N . LEU A 1 87 ? 2.822 2.814 1.555 1.00 94.88 87 LEU A N 1
ATOM 629 C CA . LEU A 1 87 ? 3.726 3.650 0.777 1.00 94.88 87 LEU A CA 1
ATOM 630 C C . LEU A 1 87 ? 5.090 2.972 0.733 1.00 94.88 87 LEU A C 1
ATOM 632 O O . LEU A 1 87 ? 5.677 2.731 1.787 1.00 94.88 87 LEU A O 1
ATOM 636 N N . ALA A 1 88 ? 5.606 2.721 -0.467 1.00 92.62 88 ALA A N 1
ATOM 637 C CA . ALA A 1 88 ? 6.961 2.219 -0.695 1.00 92.62 88 ALA A CA 1
ATOM 638 C C . ALA A 1 88 ? 7.766 3.258 -1.485 1.00 92.62 88 ALA A C 1
ATOM 640 O O . ALA A 1 88 ? 7.321 3.711 -2.539 1.00 92.62 88 ALA A O 1
ATOM 641 N N . TYR A 1 89 ? 8.940 3.660 -0.994 1.00 90.44 89 TYR A N 1
ATOM 642 C CA . TYR A 1 89 ? 9.683 4.798 -1.544 1.00 90.44 89 TYR A CA 1
ATOM 643 C C . TYR A 1 89 ? 10.895 4.361 -2.364 1.00 90.44 89 TYR A C 1
ATOM 645 O O . TYR A 1 89 ? 11.688 3.531 -1.934 1.00 90.44 89 TYR A O 1
ATOM 653 N N . GLY A 1 90 ? 11.082 4.960 -3.541 1.00 85.12 90 GLY A N 1
ATOM 654 C CA . GLY A 1 90 ? 12.298 4.761 -4.339 1.00 85.12 90 GLY A CA 1
ATOM 655 C C . GLY A 1 90 ? 12.442 3.376 -4.985 1.00 85.12 90 GLY A C 1
ATOM 6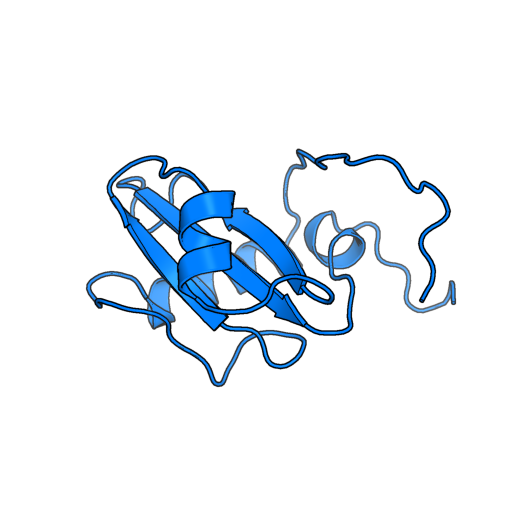56 O O . GLY A 1 90 ? 13.501 3.073 -5.528 1.00 85.12 90 GLY A O 1
ATOM 657 N N . CYS A 1 91 ? 11.395 2.548 -4.966 1.00 84.50 91 CYS A N 1
ATOM 658 C CA . CYS A 1 91 ? 11.359 1.254 -5.644 1.00 84.50 91 CYS A CA 1
ATOM 659 C C . CYS A 1 91 ? 9.952 0.941 -6.187 1.00 84.50 91 CYS A C 1
ATOM 661 O O . CYS A 1 91 ? 8.962 1.545 -5.762 1.00 84.50 91 CYS A O 1
ATOM 663 N N . SER A 1 92 ? 9.870 -0.042 -7.087 1.00 84.12 92 SER A N 1
ATOM 664 C CA . SER A 1 92 ? 8.615 -0.706 -7.449 1.00 84.12 92 SER A CA 1
ATOM 665 C C . SER A 1 92 ? 8.656 -2.153 -6.968 1.00 84.12 92 SER A C 1
ATOM 667 O O . SER A 1 92 ? 9.646 -2.850 -7.194 1.00 84.12 92 SER A O 1
ATOM 669 N N . ILE A 1 93 ? 7.585 -2.580 -6.300 1.00 87.75 93 ILE A N 1
ATOM 670 C CA . ILE A 1 93 ? 7.373 -3.966 -5.858 1.00 87.75 93 ILE A CA 1
ATOM 671 C C . ILE A 1 93 ? 6.198 -4.634 -6.582 1.00 87.75 93 ILE A C 1
ATOM 673 O O . ILE A 1 93 ? 5.755 -5.706 -6.181 1.00 87.75 93 ILE A O 1
ATOM 677 N N . GLU A 1 94 ? 5.668 -4.000 -7.633 1.00 87.25 94 GLU A N 1
ATOM 678 C CA . GLU A 1 94 ? 4.485 -4.470 -8.365 1.00 87.25 94 GLU A CA 1
ATOM 679 C C . GLU A 1 94 ? 4.666 -5.905 -8.877 1.00 87.25 94 GLU A C 1
ATOM 681 O O . GLU A 1 94 ? 3.819 -6.762 -8.636 1.00 87.25 94 GLU A O 1
ATOM 686 N N . HIS A 1 95 ? 5.802 -6.187 -9.516 1.00 88.38 95 HIS A N 1
ATOM 687 C CA . HIS A 1 95 ? 6.113 -7.510 -10.055 1.00 88.38 95 HIS A CA 1
ATOM 688 C C . HIS A 1 95 ? 6.250 -8.573 -8.962 1.00 88.38 95 HIS A C 1
ATOM 690 O O . HIS A 1 95 ? 5.817 -9.714 -9.122 1.00 88.38 95 HIS A O 1
ATOM 696 N N . GLN A 1 96 ? 6.823 -8.209 -7.812 1.00 90.44 96 GLN A N 1
ATOM 697 C CA . GLN A 1 96 ? 6.924 -9.104 -6.663 1.00 90.44 96 GLN A CA 1
ATOM 698 C C . GLN A 1 96 ? 5.529 -9.410 -6.113 1.00 90.44 96 GLN A C 1
ATOM 700 O O . GLN A 1 96 ? 5.224 -10.568 -5.841 1.00 90.44 96 GLN A O 1
ATOM 705 N N . ILE A 1 97 ? 4.660 -8.398 -6.004 1.00 89.81 97 ILE A N 1
ATOM 706 C CA . ILE A 1 97 ? 3.267 -8.567 -5.571 1.00 89.81 97 ILE A CA 1
ATOM 707 C C . ILE A 1 97 ? 2.509 -9.476 -6.541 1.00 89.81 97 ILE A C 1
ATOM 709 O O . ILE A 1 97 ? 1.853 -10.411 -6.088 1.00 89.81 97 ILE A O 1
ATOM 713 N N . ARG A 1 98 ? 2.636 -9.247 -7.851 1.00 88.94 98 ARG A N 1
ATOM 714 C CA . ARG A 1 98 ? 2.018 -10.065 -8.911 1.00 88.94 98 ARG A CA 1
ATOM 715 C C . ARG A 1 98 ? 2.571 -11.489 -8.975 1.00 88.94 98 ARG A C 1
ATOM 717 O O . ARG A 1 98 ? 1.876 -12.390 -9.429 1.00 88.94 98 ARG A O 1
ATOM 724 N N . GLY A 1 99 ? 3.806 -11.693 -8.520 1.00 88.69 99 GLY A N 1
ATOM 725 C CA . GLY A 1 99 ? 4.510 -12.974 -8.595 1.00 88.69 99 GLY A CA 1
ATOM 726 C C . GLY A 1 99 ? 5.172 -13.254 -9.946 1.00 88.69 99 GLY A C 1
ATOM 727 O O . GLY A 1 99 ? 5.643 -14.367 -10.155 1.00 88.69 99 GLY A O 1
ATOM 728 N N . ASP A 1 100 ? 5.234 -12.271 -10.846 1.00 88.12 100 ASP A N 1
ATOM 729 C CA . ASP A 1 100 ? 5.931 -12.368 -12.138 1.00 88.12 100 ASP A CA 1
ATOM 730 C C . ASP A 1 1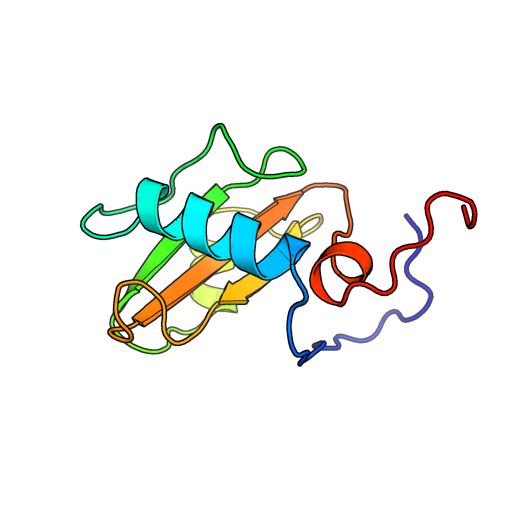00 ? 7.330 -11.729 -12.110 1.00 88.12 100 ASP A C 1
ATOM 732 O O . ASP A 1 100 ? 8.004 -11.621 -13.137 1.00 88.12 100 ASP A O 1
ATOM 736 N N . TYR A 1 101 ? 7.797 -11.345 -10.919 1.00 85.25 101 TYR A N 1
ATOM 737 C CA . TYR A 1 101 ? 9.159 -10.878 -10.710 1.00 85.25 101 TYR A CA 1
ATOM 738 C C . TYR A 1 101 ? 10.182 -11.947 -11.095 1.00 85.25 101 TYR A C 1
ATOM 740 O O . TYR A 1 101 ? 10.263 -13.014 -10.484 1.00 85.25 101 TYR A O 1
ATOM 748 N N . ASN A 1 102 ? 11.029 -11.607 -12.062 1.00 80.44 102 ASN A N 1
ATOM 749 C CA . ASN A 1 102 ? 12.194 -12.393 -12.422 1.00 80.44 102 ASN A CA 1
ATOM 750 C C . ASN A 1 102 ? 13.464 -11.604 -12.066 1.00 80.44 102 ASN A C 1
ATOM 752 O O . ASN A 1 102 ? 13.731 -10.582 -12.698 1.00 80.44 102 ASN A O 1
ATOM 756 N N . PRO A 1 103 ? 14.284 -12.077 -11.111 1.00 78.44 103 PRO A N 1
ATOM 757 C CA . PRO A 1 103 ? 15.499 -11.374 -10.696 1.00 78.44 103 PRO A CA 1
ATOM 758 C C . PRO A 1 103 ? 16.568 -11.268 -11.797 1.00 78.44 103 PRO A C 1
ATOM 760 O O . PRO A 1 103 ? 17.526 -10.514 -11.636 1.00 78.44 103 PRO A O 1
ATOM 763 N N . ASN A 1 104 ? 16.428 -12.017 -12.895 1.00 78.50 104 ASN A N 1
ATOM 764 C CA . ASN A 1 104 ? 17.369 -12.019 -14.016 1.00 78.50 104 ASN A CA 1
ATOM 765 C C . ASN A 1 104 ? 17.060 -10.951 -15.075 1.00 78.50 104 ASN A C 1
ATOM 767 O O . ASN A 1 104 ? 17.914 -10.679 -15.917 1.00 78.50 104 ASN A O 1
ATOM 771 N N . TYR A 1 105 ? 15.868 -10.349 -15.049 1.00 64.94 105 TYR A N 1
ATOM 772 C CA . TYR A 1 105 ? 15.524 -9.231 -15.923 1.00 64.94 105 TYR A CA 1
ATOM 773 C C . TYR A 1 105 ? 15.729 -7.930 -15.141 1.00 64.94 105 TYR A C 1
ATOM 775 O O . TYR A 1 105 ? 14.999 -7.642 -14.195 1.00 64.94 105 TYR A O 1
ATOM 783 N N . ARG A 1 106 ? 16.788 -7.195 -15.500 1.00 53.56 106 ARG A N 1
ATOM 784 C CA . ARG A 1 106 ? 17.098 -5.852 -14.990 1.00 53.56 106 ARG A CA 1
ATOM 785 C C . ARG A 1 106 ? 16.572 -4.783 -15.931 1.00 53.56 106 ARG A C 1
ATOM 787 O O . ARG A 1 106 ? 16.758 -4.961 -17.154 1.00 53.56 106 ARG A O 1
#

Organism: NCBI:txid1333877

Foldseek 3Di:
DDDPDPDDDDDDAQFDPLLVVQLVVVLVQEQVHADWDFDPHAQRKIKYWDFAEDPQVVVVVVNPDCPFWDWDWDALGNVRGTIMIMTHGNDDCPCVRRVVDDPPPD

Sequence (106 aa):
GHRTVNEFHIHFVHFASYGADLKRKMEGMVCGKSGWHSGALPCGGRAAYFPGFPGVFSQAMAAGSIAHASVIAWPAACGGSGTIVELAYGCSIEHQIRGDYNPNYR

pLDDT: mean 88.97, std 10.99, range [43.44, 98.19]